Protein AF-A0A7Y3EWA0-F1 (afdb_monomer)

Sequence (126 aa):
MIYQFHHVHLLCSDLQNSIDFFTENLGAAVVEYKKFGAADGATLDLNGTMINFRVAADNEKVTADTSTPAYGYHHIAVKVEDIDAAHKELSDKGVACIKSPVDAGNNRIAFFKGPDDIVFEVLQPI

Solvent-accessible surface area (backbone atoms only — not comparable to full-atom values): 7496 Å² total; per-residue (Å²): 138,87,87,74,93,73,66,50,78,45,82,34,94,47,60,65,62,46,50,50,48,41,32,76,74,69,64,28,41,83,73,45,79,44,64,66,82,88,12,53,29,35,37,29,36,47,92,87,43,39,40,34,42,27,37,70,36,99,88,50,85,86,81,81,73,52,88,53,96,58,96,77,82,76,66,51,79,44,82,46,94,50,55,69,60,50,51,48,54,41,48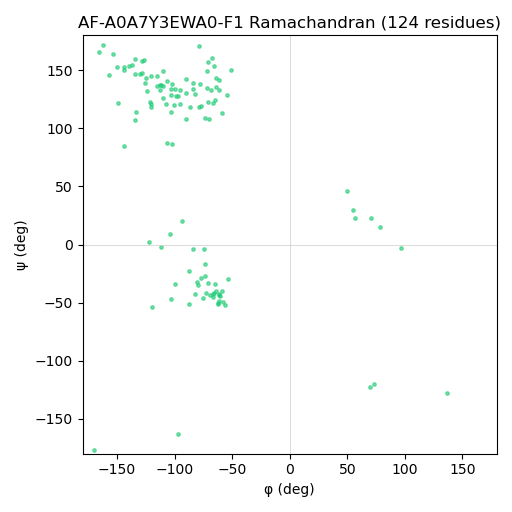,75,72,65,46,48,72,76,38,74,79,41,83,58,88,59,26,34,38,26,32,34,39,54,68,77,50,42,35,35,34,46,34,17,81,102

pLDDT: mean 94.72, std 5.51, range [67.88, 98.69]

Foldseek 3Di:
DDDDQQAEEDEAQDAVQVVCCCCVLQVKAWPDWDDPVQWTWTWIDRPNHIYIYTYAHPPDDDDDQLQDDDPDDDAAEDEDQDQVVSVVSCVVVVWAWPAHWDDDPQKTWTWTAGHSRHIYIYIYGD

Secondary structure (DSSP, 8-state):
------EEEEE-S-HHHHHHHHHHHH--EEEEEEEETTEEEEEEEETTEEEEEEPPPTT------TTS--SS---EEEE-S-HHHHHHHHHHTT-EEEEEEEEETTEEEEEEE-GGG-EEEEEEE-

Radius of gyration: 15.32 Å; Cα contacts (8 Å, |Δi|>4): 227; chains: 1; bounding box: 38×40×39 Å

Structure (mmCIF, N/CA/C/O backbone):
data_AF-A0A7Y3EWA0-F1
#
_entry.id   AF-A0A7Y3EWA0-F1
#
loop_
_atom_site.group_PDB
_atom_site.id
_atom_site.type_symbol
_atom_site.label_atom_id
_atom_site.label_alt_id
_atom_site.label_comp_id
_atom_site.label_asym_id
_atom_site.label_entity_id
_atom_site.label_seq_id
_atom_site.pdbx_PDB_ins_code
_atom_site.Cartn_x
_atom_site.Cartn_y
_atom_site.Cartn_z
_atom_site.occupancy
_atom_site.B_iso_or_equiv
_atom_site.auth_seq_id
_atom_site.auth_comp_id
_atom_site.auth_asym_id
_atom_site.auth_atom_id
_atom_site.pdbx_PDB_model_num
ATOM 1 N N . MET A 1 1 ? 11.658 27.468 7.015 1.00 80.31 1 MET A N 1
ATOM 2 C CA . MET A 1 1 ? 11.278 26.577 5.896 1.00 80.31 1 MET A CA 1
ATOM 3 C C . MET A 1 1 ? 10.252 25.591 6.419 1.00 80.31 1 MET A C 1
ATOM 5 O O . MET A 1 1 ? 10.415 25.150 7.549 1.00 80.31 1 MET A O 1
ATOM 9 N N . ILE A 1 2 ? 9.201 25.306 5.650 1.00 92.50 2 ILE A N 1
ATOM 10 C CA . ILE A 1 2 ? 8.162 24.334 6.011 1.00 92.50 2 ILE A CA 1
ATOM 11 C C . ILE A 1 2 ? 8.326 23.147 5.066 1.00 92.50 2 ILE A C 1
ATOM 13 O O . ILE A 1 2 ? 8.375 23.339 3.854 1.00 92.50 2 ILE A O 1
ATOM 17 N N . TYR A 1 3 ? 8.446 21.948 5.626 1.00 94.38 3 TYR A N 1
ATOM 18 C CA . TYR A 1 3 ? 8.480 20.701 4.870 1.00 94.38 3 TYR A CA 1
ATOM 19 C C . TYR A 1 3 ? 7.109 20.036 4.973 1.00 94.38 3 TYR A C 1
ATOM 21 O O . TYR A 1 3 ? 6.514 20.021 6.049 1.00 94.38 3 TYR A O 1
ATOM 29 N N . GLN A 1 4 ? 6.617 19.496 3.862 1.00 94.69 4 GLN A N 1
ATOM 30 C CA . GLN A 1 4 ? 5.351 18.773 3.790 1.00 94.69 4 GLN A CA 1
ATOM 31 C C . GLN A 1 4 ? 5.606 17.389 3.203 1.00 94.69 4 GLN A C 1
ATOM 33 O O . GLN A 1 4 ? 6.440 17.229 2.310 1.00 94.69 4 GLN A O 1
ATOM 38 N N . PHE A 1 5 ? 4.885 16.391 3.705 1.00 93.19 5 PHE A N 1
ATOM 39 C CA . PHE A 1 5 ? 4.904 15.068 3.107 1.00 93.19 5 PHE A CA 1
ATOM 40 C C . PHE A 1 5 ? 4.272 15.123 1.713 1.00 93.19 5 PHE A C 1
ATOM 42 O O . PHE A 1 5 ? 3.127 15.547 1.575 1.00 93.19 5 PHE A O 1
ATOM 49 N N . HIS A 1 6 ? 5.026 14.721 0.691 1.00 95.12 6 HIS A N 1
ATOM 50 C CA . HIS A 1 6 ? 4.543 14.725 -0.690 1.00 95.12 6 HIS A CA 1
ATOM 51 C C . HIS A 1 6 ? 4.162 13.322 -1.169 1.00 95.12 6 HIS A C 1
ATOM 53 O O . HIS A 1 6 ? 3.143 13.158 -1.831 1.00 95.12 6 HIS A O 1
ATOM 59 N N . HIS A 1 7 ? 5.013 12.327 -0.930 1.00 96.12 7 HIS A N 1
ATOM 60 C CA . HIS A 1 7 ? 4.808 10.954 -1.384 1.00 96.12 7 HIS A CA 1
ATOM 61 C C . HIS A 1 7 ? 5.764 10.004 -0.659 1.00 96.12 7 HIS A C 1
ATOM 63 O O . HIS A 1 7 ? 6.763 10.438 -0.079 1.00 96.12 7 HIS A O 1
ATOM 69 N N . VAL A 1 8 ? 5.488 8.705 -0.758 1.00 95.25 8 VAL A N 1
ATOM 70 C CA . VAL A 1 8 ? 6.436 7.630 -0.435 1.00 95.25 8 VAL A CA 1
ATOM 71 C C . VAL A 1 8 ? 6.866 6.928 -1.720 1.00 95.25 8 VAL A C 1
ATOM 73 O O . VAL A 1 8 ? 6.110 6.877 -2.689 1.00 95.25 8 VAL A O 1
ATOM 76 N N . HIS A 1 9 ? 8.095 6.421 -1.748 1.00 95.38 9 HIS A N 1
ATOM 77 C CA . HIS A 1 9 ? 8.635 5.668 -2.873 1.00 95.38 9 HIS A CA 1
ATOM 78 C C . HIS A 1 9 ? 9.040 4.280 -2.385 1.00 95.38 9 HIS A C 1
ATOM 80 O O . HIS A 1 9 ? 9.846 4.167 -1.462 1.00 95.38 9 HIS A O 1
ATOM 86 N N . LEU A 1 10 ? 8.477 3.246 -2.999 1.00 94.69 10 LEU A N 1
ATOM 87 C CA . LEU A 1 10 ? 8.734 1.850 -2.686 1.00 94.69 10 L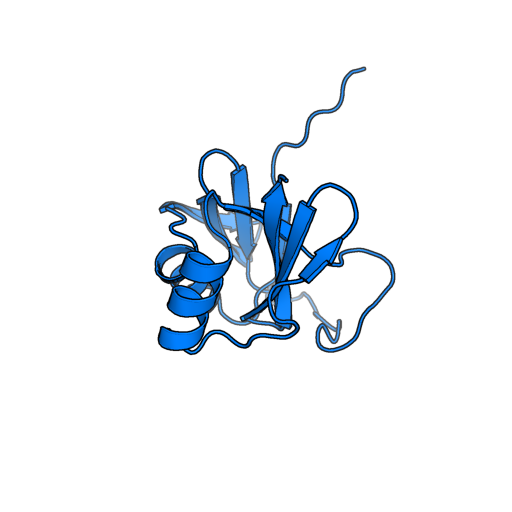EU A CA 1
ATOM 88 C C . LEU A 1 10 ? 9.403 1.176 -3.883 1.00 94.69 10 LEU A C 1
ATOM 90 O O . LEU A 1 10 ? 9.019 1.389 -5.035 1.00 94.69 10 LEU A O 1
ATOM 94 N N . LEU A 1 11 ? 10.429 0.377 -3.599 1.00 94.38 11 LEU A N 1
ATOM 95 C CA . LEU A 1 11 ? 10.963 -0.557 -4.580 1.00 94.38 11 LEU A CA 1
ATOM 96 C C . LEU A 1 11 ? 10.123 -1.825 -4.526 1.00 94.38 11 LEU A C 1
ATOM 98 O O . LEU A 1 11 ? 9.793 -2.292 -3.438 1.00 94.38 11 LEU A O 1
ATOM 102 N N . CYS A 1 12 ? 9.831 -2.378 -5.693 1.00 95.00 12 CYS A N 1
ATOM 103 C CA . CYS A 1 12 ? 9.125 -3.641 -5.835 1.00 95.00 12 CYS A CA 1
ATOM 104 C C . CYS A 1 12 ? 9.892 -4.584 -6.763 1.00 95.00 12 CYS A C 1
ATOM 106 O O . CYS A 1 12 ? 10.543 -4.140 -7.714 1.00 95.00 12 CYS A O 1
ATOM 108 N N . SER A 1 13 ? 9.809 -5.887 -6.504 1.00 94.31 13 SER A N 1
ATOM 109 C CA . SER A 1 13 ? 10.372 -6.905 -7.400 1.00 94.31 13 SER A CA 1
ATOM 110 C C . SER A 1 13 ? 9.494 -7.136 -8.630 1.00 94.31 13 SER A C 1
ATOM 112 O O . SER A 1 13 ? 10.008 -7.440 -9.705 1.00 94.31 13 SER A O 1
ATOM 114 N N . ASP A 1 14 ? 8.186 -6.915 -8.485 1.00 96.44 14 ASP A N 1
ATOM 115 C CA . ASP A 1 14 ? 7.189 -6.989 -9.547 1.00 96.44 14 ASP A CA 1
ATOM 116 C C . ASP A 1 14 ? 6.269 -5.760 -9.480 1.00 96.44 14 ASP A C 1
ATOM 118 O O . ASP A 1 14 ? 5.527 -5.551 -8.510 1.00 96.44 14 ASP A O 1
ATOM 122 N N . LEU A 1 15 ? 6.350 -4.927 -10.524 1.00 97.69 15 LEU A N 1
ATOM 123 C CA . LEU A 1 15 ? 5.586 -3.688 -10.619 1.00 97.69 15 LEU A CA 1
ATOM 124 C C . LEU A 1 15 ? 4.087 -3.952 -10.746 1.00 97.69 15 LEU A C 1
ATOM 126 O O . LEU A 1 15 ? 3.308 -3.293 -10.064 1.00 97.69 15 LEU A O 1
ATOM 130 N N . GLN A 1 16 ? 3.682 -4.898 -11.595 1.00 98.38 16 GLN A N 1
ATOM 131 C CA . GLN A 1 16 ? 2.264 -5.141 -11.843 1.00 98.38 16 GLN A CA 1
ATOM 132 C C . GLN A 1 16 ? 1.610 -5.757 -10.609 1.00 98.38 16 GLN A C 1
ATOM 134 O O . GLN A 1 16 ? 0.575 -5.270 -10.176 1.00 98.38 16 GLN A O 1
ATOM 139 N N . ASN A 1 17 ? 2.268 -6.728 -9.971 1.00 97.88 17 ASN A N 1
ATOM 140 C CA . ASN A 1 17 ? 1.779 -7.319 -8.726 1.00 97.88 17 ASN A CA 1
ATOM 141 C C . ASN A 1 17 ? 1.608 -6.265 -7.613 1.00 97.88 17 ASN A C 1
ATOM 143 O O . ASN A 1 17 ? 0.628 -6.282 -6.872 1.00 97.88 17 ASN A O 1
ATOM 147 N N . SER A 1 18 ? 2.539 -5.310 -7.511 1.00 97.81 18 SER A N 1
ATOM 148 C CA . SER A 1 18 ? 2.420 -4.198 -6.557 1.00 97.81 18 SER A CA 1
ATOM 149 C C . SER A 1 18 ? 1.256 -3.265 -6.893 1.00 97.81 18 SER A C 1
ATOM 151 O O . SER A 1 18 ? 0.506 -2.870 -6.002 1.00 97.81 18 SER A O 1
ATOM 153 N N . ILE A 1 19 ? 1.064 -2.938 -8.171 1.00 98.38 19 ILE A N 1
ATOM 154 C CA . ILE A 1 19 ? -0.065 -2.118 -8.627 1.00 98.38 19 ILE A CA 1
ATOM 155 C C . ILE A 1 19 ? -1.393 -2.818 -8.324 1.00 98.38 19 ILE A C 1
ATOM 157 O O . ILE A 1 19 ? -2.272 -2.219 -7.700 1.00 98.38 19 ILE A O 1
ATOM 161 N N . ASP A 1 20 ? -1.525 -4.082 -8.717 1.00 98.31 20 ASP A N 1
ATOM 162 C CA . ASP A 1 20 ? -2.742 -4.873 -8.537 1.00 98.31 20 ASP A CA 1
ATOM 163 C C . ASP A 1 20 ? -3.066 -4.994 -7.048 1.00 98.31 20 ASP A C 1
ATOM 165 O O . ASP A 1 20 ? -4.184 -4.708 -6.627 1.00 98.31 20 ASP A O 1
ATOM 169 N N . PHE A 1 21 ? -2.062 -5.267 -6.206 1.00 97.94 21 PHE A N 1
ATOM 170 C CA . PHE A 1 21 ? -2.271 -5.331 -4.766 1.00 97.94 21 PHE A CA 1
ATOM 171 C C . PHE A 1 21 ? -2.875 -4.039 -4.200 1.00 97.94 21 PHE A C 1
ATOM 173 O O . PHE A 1 21 ? -3.888 -4.087 -3.500 1.00 97.94 21 PHE A O 1
ATOM 180 N N . PHE A 1 22 ? -2.271 -2.884 -4.490 1.00 97.31 22 PHE A N 1
ATOM 181 C CA . PHE A 1 22 ? -2.720 -1.608 -3.927 1.00 97.31 22 PHE A CA 1
ATOM 182 C C . PHE A 1 22 ? -4.059 -1.147 -4.514 1.00 97.31 22 PHE A C 1
ATOM 184 O O . PHE A 1 22 ? -4.861 -0.542 -3.800 1.00 97.31 22 PHE A O 1
ATOM 191 N N . THR A 1 23 ? -4.332 -1.444 -5.782 1.00 97.81 23 THR A N 1
ATOM 192 C CA . THR A 1 23 ? -5.599 -1.079 -6.428 1.00 97.81 23 THR A CA 1
ATOM 193 C C . THR A 1 23 ? -6.752 -1.978 -5.970 1.00 97.81 23 THR A C 1
ATOM 195 O O . THR A 1 23 ? -7.799 -1.472 -5.569 1.00 97.81 23 THR A O 1
ATOM 198 N N . GLU A 1 24 ? -6.559 -3.297 -5.927 1.00 97.31 24 GLU A N 1
ATOM 199 C CA . GLU A 1 24 ? -7.621 -4.263 -5.615 1.00 97.31 24 GLU A CA 1
ATOM 200 C C . GLU A 1 24 ? -7.896 -4.412 -4.111 1.00 97.31 24 GLU A C 1
ATOM 202 O O . GLU A 1 24 ? -9.038 -4.657 -3.705 1.00 97.31 24 GLU A O 1
ATOM 207 N N . ASN A 1 25 ? -6.873 -4.269 -3.260 1.00 96.44 25 ASN A N 1
ATOM 208 C CA . ASN A 1 25 ? -7.015 -4.483 -1.814 1.00 96.44 25 ASN A CA 1
ATOM 209 C C . ASN A 1 25 ? -7.178 -3.186 -1.027 1.00 96.44 25 ASN A C 1
ATOM 211 O O . ASN A 1 25 ? -7.890 -3.179 -0.028 1.00 96.44 25 ASN A O 1
ATOM 215 N N . LEU A 1 26 ? -6.533 -2.100 -1.462 1.00 95.56 26 LEU A N 1
ATOM 216 C CA . LEU A 1 26 ? -6.531 -0.823 -0.737 1.00 95.56 26 LEU A CA 1
ATOM 217 C C . LEU A 1 26 ? -7.298 0.287 -1.468 1.00 95.56 26 LEU A C 1
ATOM 219 O O . LEU A 1 26 ? -7.426 1.388 -0.935 1.00 95.56 26 LEU A O 1
ATOM 223 N N . GLY A 1 27 ? -7.831 0.009 -2.662 1.00 95.81 27 GLY A N 1
ATOM 224 C CA . GLY A 1 27 ? -8.621 0.969 -3.433 1.00 95.81 27 GLY A CA 1
ATOM 225 C C . GLY A 1 27 ? -7.799 2.123 -4.008 1.00 95.81 27 GLY A C 1
ATOM 226 O O . GLY A 1 27 ? -8.352 3.192 -4.267 1.00 95.81 27 GLY A O 1
ATOM 227 N N . ALA A 1 28 ? -6.486 1.945 -4.180 1.00 97.69 28 ALA A N 1
ATOM 228 C CA . ALA A 1 28 ? -5.656 2.937 -4.851 1.00 97.69 28 ALA A CA 1
ATOM 229 C C . ALA A 1 28 ? -6.040 3.065 -6.336 1.00 97.69 28 ALA A C 1
ATOM 231 O O . ALA A 1 28 ? -6.506 2.111 -6.958 1.00 97.69 28 ALA A O 1
ATOM 232 N N . ALA A 1 29 ? -5.794 4.231 -6.927 1.00 98.50 29 ALA A N 1
ATOM 233 C CA . ALA A 1 29 ? -5.967 4.468 -8.355 1.00 98.50 29 ALA A CA 1
ATOM 234 C C . ALA A 1 29 ? -4.611 4.685 -9.030 1.00 98.50 29 ALA A C 1
ATOM 236 O O . ALA A 1 29 ? -3.766 5.419 -8.518 1.00 98.50 29 ALA A O 1
ATOM 237 N N . VAL A 1 30 ? -4.398 4.087 -10.204 1.00 98.50 30 VAL A N 1
ATOM 238 C CA . VAL A 1 30 ? -3.202 4.381 -11.005 1.00 98.50 30 VAL A CA 1
ATOM 239 C C . VAL A 1 30 ? -3.324 5.787 -11.586 1.00 98.50 30 VAL A C 1
ATOM 241 O O . VAL A 1 30 ? -4.273 6.084 -12.309 1.00 98.50 30 VAL A O 1
ATOM 244 N N . VAL A 1 31 ? -2.346 6.640 -11.288 1.00 98.50 31 VAL A N 1
ATOM 245 C CA . VAL A 1 31 ? -2.260 8.006 -11.821 1.00 98.50 31 VAL A CA 1
ATOM 246 C C . VAL A 1 31 ? -1.515 8.002 -13.148 1.00 98.50 31 VAL A C 1
ATOM 248 O O . VAL A 1 31 ? -1.996 8.539 -14.142 1.00 98.50 31 VAL A O 1
ATOM 251 N N . GLU A 1 32 ? -0.332 7.391 -13.172 1.00 98.31 32 GLU A N 1
ATOM 252 C CA . GLU A 1 32 ? 0.494 7.296 -14.373 1.00 98.31 32 GLU A CA 1
ATOM 253 C C . GLU A 1 32 ? 1.464 6.117 -14.289 1.00 98.31 32 GLU A C 1
ATOM 255 O O . GLU A 1 32 ? 2.006 5.815 -13.225 1.00 98.31 32 GLU A O 1
ATOM 260 N N . TYR A 1 33 ? 1.735 5.501 -15.438 1.00 98.38 33 TYR A N 1
ATOM 261 C CA . TYR A 1 33 ? 2.898 4.640 -15.636 1.00 98.38 33 TYR A CA 1
ATOM 262 C C . TYR A 1 33 ? 4.050 5.503 -16.144 1.00 98.38 33 TYR A C 1
ATOM 264 O O . TYR A 1 33 ? 3.878 6.277 -17.089 1.00 98.38 33 TYR A O 1
ATOM 272 N N . LYS A 1 34 ? 5.225 5.392 -15.527 1.00 97.69 34 LYS A N 1
ATOM 273 C CA . LYS A 1 34 ? 6.377 6.249 -15.836 1.00 97.69 34 LYS A CA 1
ATOM 274 C C . LYS A 1 34 ? 7.692 5.557 -15.528 1.00 97.69 34 LYS A C 1
ATOM 276 O O . LYS A 1 34 ? 7.750 4.630 -14.732 1.00 97.69 34 LYS A O 1
ATOM 281 N N . LYS A 1 35 ? 8.780 6.095 -16.070 1.00 97.06 35 LYS A N 1
ATOM 282 C CA . LYS A 1 35 ? 10.122 5.738 -15.609 1.00 97.06 35 LYS A CA 1
ATOM 283 C C . LYS A 1 35 ? 10.589 6.657 -14.482 1.00 97.06 35 LYS A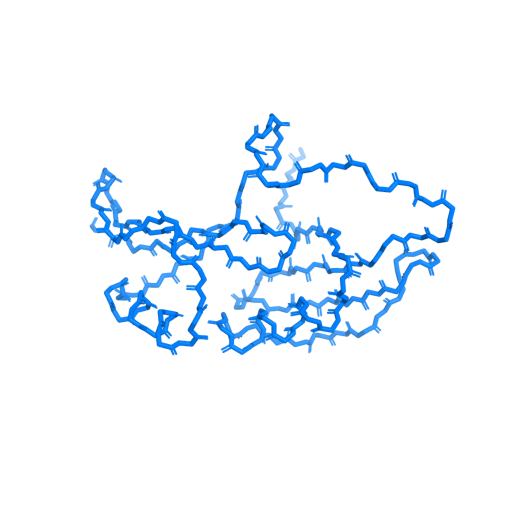 C 1
ATOM 285 O O . LYS A 1 35 ? 10.372 7.870 -14.519 1.00 97.06 35 LYS A O 1
ATOM 290 N N . PHE A 1 36 ? 11.295 6.085 -13.514 1.00 95.75 36 PHE A N 1
ATOM 291 C CA . PHE A 1 36 ? 12.061 6.802 -12.497 1.00 95.75 36 PHE A CA 1
ATOM 292 C C . PHE A 1 36 ? 13.549 6.662 -12.831 1.00 95.75 36 PHE A C 1
ATOM 294 O O . PHE A 1 36 ? 14.226 5.724 -12.413 1.00 95.75 36 PHE A O 1
ATOM 301 N N . GLY A 1 37 ? 14.053 7.579 -13.661 1.00 93.69 37 GLY A N 1
ATOM 302 C CA . GLY A 1 37 ? 15.353 7.411 -14.311 1.00 93.69 37 GLY A CA 1
ATOM 303 C C . GLY A 1 37 ? 15.263 6.357 -15.417 1.00 93.69 37 GLY A C 1
ATOM 304 O O . GLY A 1 37 ? 14.487 6.524 -16.354 1.00 93.69 37 GLY A O 1
ATOM 305 N N . ALA A 1 38 ? 16.048 5.283 -15.315 1.00 93.56 38 ALA A N 1
ATOM 306 C CA . ALA A 1 38 ? 15.993 4.159 -16.258 1.00 93.56 38 ALA A CA 1
ATOM 307 C C . ALA A 1 38 ? 14.950 3.088 -15.871 1.00 93.56 38 ALA A C 1
ATOM 309 O O . ALA A 1 38 ? 14.474 2.359 -16.745 1.00 93.56 38 ALA A O 1
ATOM 310 N N . ALA A 1 39 ? 14.584 3.018 -14.586 1.00 96.81 39 ALA A N 1
ATOM 311 C CA . ALA A 1 39 ? 13.700 1.994 -14.037 1.00 96.81 39 ALA A CA 1
ATOM 312 C C . ALA A 1 39 ? 12.230 2.269 -14.364 1.00 96.81 39 ALA A C 1
ATOM 314 O O . ALA A 1 39 ? 11.778 3.410 -14.262 1.00 96.81 39 ALA A O 1
ATOM 315 N N . ASP A 1 40 ? 11.486 1.224 -14.721 1.00 97.94 40 ASP A N 1
ATOM 316 C CA . ASP A 1 40 ? 10.034 1.297 -14.881 1.00 97.94 40 ASP A CA 1
ATOM 317 C C . ASP A 1 40 ? 9.324 1.422 -13.532 1.00 97.94 40 ASP A C 1
ATOM 319 O O . ASP A 1 40 ? 9.801 0.940 -12.501 1.00 97.94 40 ASP A O 1
ATOM 323 N N . GLY A 1 41 ? 8.180 2.096 -13.541 1.00 98.38 41 GLY A N 1
ATOM 324 C CA . GLY A 1 41 ? 7.408 2.373 -12.346 1.00 98.38 41 GLY A CA 1
ATOM 325 C C . GLY A 1 41 ? 6.022 2.940 -12.627 1.00 98.38 41 GLY A C 1
ATOM 326 O O . GLY A 1 41 ? 5.583 3.085 -13.771 1.00 98.38 41 GLY A O 1
ATOM 327 N N . ALA A 1 42 ? 5.325 3.270 -11.548 1.00 98.69 42 ALA A N 1
ATOM 328 C CA . ALA A 1 42 ? 4.018 3.901 -11.584 1.00 98.69 42 ALA A CA 1
ATOM 329 C C . ALA A 1 42 ? 3.802 4.786 -10.354 1.00 98.69 42 ALA A C 1
ATOM 331 O O . ALA A 1 42 ? 4.367 4.540 -9.286 1.00 98.69 42 ALA A O 1
ATOM 332 N N . THR A 1 43 ? 2.962 5.802 -10.514 1.00 98.69 43 THR A N 1
ATOM 333 C CA . THR A 1 43 ? 2.423 6.607 -9.416 1.00 98.69 43 THR A CA 1
ATOM 334 C C . THR A 1 43 ? 0.989 6.161 -9.154 1.00 98.69 43 THR A C 1
ATOM 336 O O . THR A 1 43 ? 0.181 6.115 -10.086 1.00 98.69 43 THR A O 1
ATOM 339 N N . LEU A 1 44 ? 0.663 5.862 -7.899 1.00 98.56 44 LEU A N 1
ATOM 340 C CA . LEU A 1 44 ? -0.686 5.549 -7.438 1.00 98.56 44 LEU A CA 1
ATOM 341 C C . LEU A 1 44 ? -1.165 6.624 -6.465 1.00 98.56 44 LEU A C 1
ATOM 343 O O . LEU A 1 44 ? -0.385 7.133 -5.661 1.00 98.56 44 LEU A O 1
ATOM 347 N N . ASP A 1 45 ? -2.457 6.920 -6.521 1.00 98.12 45 ASP A N 1
ATOM 348 C CA . ASP A 1 45 ? -3.160 7.752 -5.554 1.00 98.12 45 ASP A CA 1
ATOM 349 C C . ASP A 1 45 ? -3.974 6.862 -4.613 1.00 98.12 45 ASP A C 1
ATOM 351 O O . ASP A 1 45 ? -4.926 6.197 -5.027 1.00 98.12 45 ASP A O 1
ATOM 355 N N . LEU A 1 46 ? -3.594 6.850 -3.339 1.00 96.19 46 LEU A N 1
ATOM 356 C CA . LEU A 1 46 ? -4.356 6.233 -2.266 1.00 96.19 46 LEU A CA 1
ATOM 357 C C . LEU A 1 46 ? -5.082 7.329 -1.479 1.00 96.19 46 LEU A C 1
ATOM 359 O O . LEU A 1 46 ? -4.569 7.847 -0.484 1.00 96.19 46 LEU A O 1
ATOM 363 N N . ASN A 1 47 ? -6.280 7.691 -1.947 1.00 94.38 47 ASN A N 1
ATOM 364 C CA . ASN A 1 47 ? -7.172 8.675 -1.319 1.00 94.38 47 ASN A CA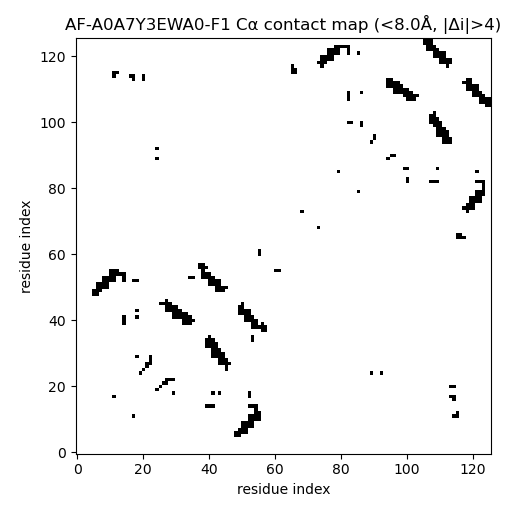 1
ATOM 365 C C . ASN A 1 47 ? -6.488 10.013 -0.956 1.00 94.38 47 ASN A C 1
ATOM 367 O O . ASN A 1 47 ? -6.655 10.543 0.143 1.00 94.38 47 ASN A O 1
ATOM 371 N N . GLY A 1 48 ? -5.706 10.566 -1.881 1.00 93.75 48 GLY A N 1
ATOM 372 C CA . GLY A 1 48 ? -4.966 11.820 -1.746 1.00 93.75 48 GLY A CA 1
ATOM 373 C C . GLY A 1 48 ? -3.501 11.651 -1.336 1.00 93.75 48 GLY A C 1
ATOM 374 O O . GLY A 1 48 ? -2.781 12.647 -1.251 1.00 93.75 48 GLY A O 1
ATOM 375 N N . THR A 1 49 ? -3.040 10.421 -1.083 1.00 94.50 49 THR A N 1
ATOM 376 C CA . THR A 1 49 ? -1.635 10.126 -0.767 1.00 94.50 49 THR A CA 1
ATOM 377 C C . THR A 1 49 ? -0.954 9.427 -1.932 1.00 94.50 49 THR A C 1
ATOM 379 O O . THR A 1 49 ? -1.341 8.329 -2.322 1.00 94.50 49 THR A O 1
ATOM 382 N N . MET A 1 50 ? 0.112 10.040 -2.448 1.00 97.69 50 MET A N 1
ATOM 383 C CA . MET A 1 50 ? 0.852 9.498 -3.585 1.00 97.69 50 MET A CA 1
ATOM 384 C C . MET A 1 50 ? 1.853 8.423 -3.146 1.00 97.69 50 MET A C 1
ATOM 386 O O . MET A 1 50 ? 2.683 8.649 -2.255 1.00 97.69 50 MET A O 1
ATOM 390 N N . ILE A 1 51 ? 1.806 7.276 -3.820 1.00 97.56 51 ILE A N 1
ATOM 391 C CA . ILE A 1 51 ? 2.743 6.162 -3.668 1.00 97.56 51 ILE A CA 1
ATOM 392 C C . ILE A 1 51 ? 3.406 5.915 -5.020 1.00 97.56 51 ILE A C 1
ATOM 394 O O . ILE A 1 51 ? 2.737 5.629 -6.009 1.00 97.56 51 ILE A O 1
ATOM 398 N N . ASN A 1 52 ? 4.730 6.013 -5.056 1.00 98.25 52 ASN A N 1
ATOM 399 C CA . ASN A 1 52 ? 5.516 5.663 -6.231 1.00 98.25 52 ASN A CA 1
ATOM 400 C C . ASN A 1 52 ? 6.051 4.243 -6.079 1.00 98.25 52 ASN A C 1
ATOM 402 O O . ASN A 1 52 ? 6.722 3.947 -5.090 1.00 98.25 52 ASN A O 1
ATOM 406 N N . PHE A 1 53 ? 5.814 3.407 -7.082 1.00 98.12 53 PHE A N 1
ATOM 407 C CA . PHE A 1 53 ? 6.473 2.117 -7.236 1.00 98.12 53 PHE A CA 1
ATOM 408 C C . PHE A 1 53 ? 7.482 2.182 -8.365 1.00 98.12 53 PHE A C 1
ATOM 410 O O . PHE A 1 53 ? 7.203 2.758 -9.419 1.00 98.12 53 PHE A O 1
ATOM 417 N N . ARG A 1 54 ? 8.633 1.546 -8.168 1.00 97.50 54 ARG A N 1
ATOM 418 C CA . ARG A 1 54 ? 9.571 1.255 -9.250 1.00 97.50 54 ARG A CA 1
ATOM 419 C C . ARG A 1 54 ? 10.245 -0.088 -9.042 1.00 97.50 54 ARG A C 1
ATOM 421 O O . ARG A 1 54 ? 10.483 -0.500 -7.907 1.00 97.50 54 ARG A O 1
ATOM 428 N N . VAL A 1 55 ? 10.653 -0.702 -10.142 1.00 96.56 55 VAL A N 1
ATOM 429 C CA . VAL A 1 55 ? 11.587 -1.831 -10.098 1.00 96.56 55 VAL A CA 1
ATOM 430 C C . VAL A 1 55 ? 13.029 -1.350 -9.908 1.00 96.56 55 VAL A C 1
ATOM 432 O O . VAL A 1 55 ? 13.326 -0.148 -9.956 1.00 96.56 55 VAL A O 1
ATOM 435 N N . ALA A 1 56 ? 13.943 -2.291 -9.673 1.00 95.12 56 ALA A N 1
ATOM 436 C CA . ALA A 1 56 ? 15.376 -2.021 -9.723 1.00 95.12 56 ALA A CA 1
ATOM 437 C C . ALA A 1 56 ? 15.787 -1.569 -11.135 1.00 95.12 56 ALA A C 1
ATOM 439 O O . ALA A 1 56 ? 15.287 -2.095 -12.129 1.00 95.12 56 ALA A O 1
ATOM 440 N N . ALA A 1 57 ? 16.709 -0.611 -11.236 1.00 94.12 57 ALA A N 1
ATOM 441 C CA . ALA A 1 57 ? 17.370 -0.345 -12.514 1.00 94.12 57 ALA A CA 1
ATOM 442 C C . ALA A 1 57 ? 18.338 -1.490 -12.874 1.00 94.12 57 ALA A C 1
ATOM 444 O O . ALA A 1 57 ? 18.856 -2.162 -11.985 1.00 94.12 57 ALA A O 1
ATOM 445 N N . ASP A 1 58 ? 18.662 -1.665 -14.159 1.00 89.44 58 ASP A N 1
ATOM 446 C CA . ASP A 1 58 ? 19.522 -2.764 -14.645 1.00 89.44 58 ASP A CA 1
ATOM 447 C C . ASP A 1 58 ? 20.884 -2.876 -13.930 1.00 89.44 58 ASP A C 1
ATOM 449 O O . ASP A 1 58 ? 21.458 -3.958 -13.822 1.00 89.44 58 ASP A O 1
ATOM 453 N N . ASN A 1 59 ? 21.427 -1.754 -13.450 1.00 89.56 59 ASN A N 1
ATOM 454 C CA . ASN A 1 59 ? 22.713 -1.678 -12.752 1.00 89.56 59 ASN A CA 1
ATOM 455 C C . ASN A 1 59 ? 22.582 -1.501 -11.229 1.00 89.56 59 ASN A C 1
ATOM 457 O O . ASN A 1 59 ? 23.578 -1.241 -10.550 1.00 89.56 59 ASN A O 1
ATOM 461 N N . GLU A 1 60 ? 21.373 -1.622 -10.686 1.00 91.31 60 GLU A N 1
ATOM 462 C CA . GLU A 1 60 ? 21.084 -1.468 -9.268 1.00 91.31 60 GLU A CA 1
ATOM 463 C C . GLU A 1 60 ? 20.954 -2.840 -8.605 1.00 91.31 60 GLU A C 1
ATOM 465 O O . GLU A 1 60 ? 20.084 -3.644 -8.934 1.00 91.31 60 GLU A O 1
ATOM 470 N N . LYS A 1 61 ? 21.812 -3.112 -7.619 1.00 86.75 61 LYS A N 1
ATOM 471 C CA . LYS A 1 61 ? 21.682 -4.311 -6.792 1.00 86.75 61 LYS A CA 1
ATOM 472 C C . LYS A 1 61 ? 20.816 -3.997 -5.575 1.00 86.75 61 LYS A C 1
ATOM 474 O O . LYS A 1 61 ? 21.279 -3.339 -4.646 1.00 86.75 61 LYS A O 1
ATOM 479 N N . VAL A 1 62 ? 19.591 -4.513 -5.556 1.00 84.88 62 VAL A N 1
ATOM 480 C CA . VAL A 1 62 ? 18.706 -4.450 -4.384 1.00 84.88 62 VAL A CA 1
ATOM 481 C C . VAL A 1 62 ? 19.018 -5.643 -3.483 1.00 84.88 62 VAL A C 1
ATOM 483 O O . VAL A 1 62 ? 18.935 -6.790 -3.914 1.00 84.88 62 VAL A O 1
ATOM 486 N N . THR A 1 63 ? 19.463 -5.384 -2.253 1.00 72.19 63 THR A N 1
ATOM 487 C CA . THR A 1 63 ? 19.952 -6.429 -1.328 1.00 72.19 63 THR A CA 1
ATOM 488 C C . THR A 1 63 ? 19.204 -6.493 -0.002 1.00 72.19 63 THR A C 1
ATOM 490 O O . THR A 1 63 ? 19.616 -7.249 0.874 1.00 72.19 63 THR A O 1
ATOM 493 N N . ALA A 1 64 ? 18.174 -5.670 0.198 1.00 67.88 64 ALA A N 1
ATOM 494 C CA . ALA A 1 64 ? 17.450 -5.640 1.462 1.00 67.88 64 ALA A CA 1
ATOM 495 C C . ALA A 1 64 ? 16.475 -6.820 1.534 1.00 67.88 64 ALA A C 1
ATOM 497 O O . ALA A 1 64 ? 15.565 -6.921 0.717 1.00 67.88 64 ALA A O 1
ATOM 498 N N . ASP A 1 65 ? 16.684 -7.693 2.516 1.00 76.31 65 ASP A N 1
ATOM 499 C CA . ASP A 1 65 ? 15.674 -8.648 2.957 1.00 76.31 65 ASP A CA 1
ATOM 500 C C . ASP A 1 65 ? 14.604 -7.880 3.743 1.00 76.31 65 ASP A C 1
ATOM 502 O O . ASP A 1 65 ? 14.865 -7.384 4.840 1.00 76.31 65 ASP A O 1
ATOM 506 N N . THR A 1 66 ? 13.421 -7.736 3.155 1.00 78.19 66 THR A N 1
ATOM 507 C CA . THR A 1 66 ? 12.274 -7.044 3.757 1.00 78.19 66 THR A CA 1
ATOM 508 C C . THR A 1 66 ? 11.460 -7.949 4.681 1.00 78.19 66 THR A C 1
ATOM 510 O O . THR A 1 66 ? 10.548 -7.474 5.358 1.00 78.19 66 THR A O 1
ATOM 513 N N . SER A 1 67 ? 11.804 -9.238 4.782 1.00 78.38 67 SER A N 1
ATOM 514 C CA . SER A 1 67 ? 11.063 -10.196 5.604 1.00 78.38 67 SER A CA 1
ATOM 515 C C . SER A 1 67 ? 11.288 -10.007 7.110 1.00 78.38 67 SER A C 1
ATOM 517 O O . SER A 1 67 ? 10.479 -10.485 7.915 1.00 78.38 67 SER A O 1
ATOM 519 N N . THR A 1 68 ? 12.342 -9.277 7.504 1.00 82.62 68 THR A N 1
ATOM 520 C CA . THR A 1 68 ? 12.682 -8.984 8.904 1.00 82.62 68 THR A CA 1
ATOM 521 C C . THR A 1 68 ? 12.716 -7.477 9.190 1.00 82.62 68 THR A C 1
ATOM 523 O O . THR A 1 68 ? 13.131 -6.694 8.335 1.00 82.62 68 THR A O 1
ATOM 526 N N . PRO A 1 69 ? 12.300 -7.027 10.392 1.00 83.12 69 PRO A N 1
ATOM 527 C CA . PRO A 1 69 ? 12.367 -5.613 10.747 1.00 83.12 69 PRO A CA 1
ATOM 528 C C . PRO A 1 69 ? 13.803 -5.075 10.749 1.00 83.12 69 PRO A C 1
ATOM 530 O O . PRO A 1 69 ? 14.695 -5.650 11.375 1.00 83.12 69 PRO A O 1
ATOM 533 N N . ALA A 1 70 ? 13.996 -3.915 10.124 1.00 84.94 70 ALA A N 1
ATOM 534 C CA . ALA A 1 70 ? 15.258 -3.184 10.102 1.00 84.94 70 ALA A CA 1
ATOM 535 C C . ALA A 1 70 ? 15.051 -1.718 10.518 1.00 84.94 70 ALA A C 1
ATOM 537 O O . ALA A 1 70 ? 13.949 -1.176 10.423 1.00 84.94 70 ALA A O 1
ATOM 538 N N . TYR A 1 71 ? 16.112 -1.051 10.983 1.00 86.62 71 TYR A N 1
ATOM 539 C CA . TYR A 1 71 ? 16.057 0.389 11.248 1.00 86.62 71 TYR A CA 1
ATOM 540 C C . TYR A 1 71 ? 15.850 1.162 9.937 1.00 86.62 71 TYR A C 1
ATOM 542 O O . TYR A 1 71 ? 16.648 1.030 9.011 1.00 86.62 71 TYR A O 1
ATOM 550 N N . GLY A 1 72 ? 14.802 1.989 9.869 1.00 87.62 72 GLY A N 1
ATOM 551 C CA . GLY A 1 72 ? 14.435 2.743 8.669 1.00 87.62 72 GLY A CA 1
ATOM 552 C C . GLY A 1 72 ? 12.928 2.713 8.417 1.00 87.62 72 GLY A C 1
ATOM 553 O O . GLY A 1 72 ? 12.146 3.049 9.307 1.00 87.62 72 GLY A O 1
ATOM 554 N N . TYR A 1 73 ? 12.529 2.335 7.200 1.00 88.38 73 TYR A N 1
ATOM 555 C CA . TYR A 1 73 ? 11.127 2.093 6.854 1.00 88.38 73 TYR A CA 1
ATOM 556 C C . TYR A 1 73 ? 10.569 0.908 7.656 1.00 88.38 73 TYR A C 1
ATOM 558 O O . TYR A 1 73 ? 11.226 -0.125 7.754 1.00 88.38 73 TYR A O 1
ATOM 566 N N . HIS A 1 74 ? 9.358 1.057 8.201 1.00 89.94 74 HIS A N 1
ATOM 567 C CA . HIS A 1 74 ? 8.676 -0.014 8.934 1.00 89.94 74 HIS A CA 1
ATOM 568 C C . HIS A 1 74 ? 7.338 -0.396 8.288 1.00 89.94 74 HIS A C 1
ATOM 570 O O . HIS A 1 74 ? 7.123 -1.567 8.011 1.00 89.94 74 HIS A O 1
ATOM 576 N N . HIS A 1 75 ? 6.442 0.568 8.057 1.00 93.56 75 HIS A N 1
ATOM 577 C CA . HIS A 1 75 ? 5.142 0.349 7.409 1.00 93.56 75 HIS A CA 1
ATOM 578 C C . HIS A 1 75 ? 4.546 1.668 6.900 1.00 93.56 75 HIS A C 1
ATOM 580 O O . HIS A 1 75 ? 5.042 2.754 7.214 1.00 93.56 75 HIS A O 1
ATOM 586 N N . ILE A 1 76 ? 3.449 1.561 6.149 1.00 92.56 76 ILE A N 1
ATOM 587 C CA . ILE A 1 76 ? 2.518 2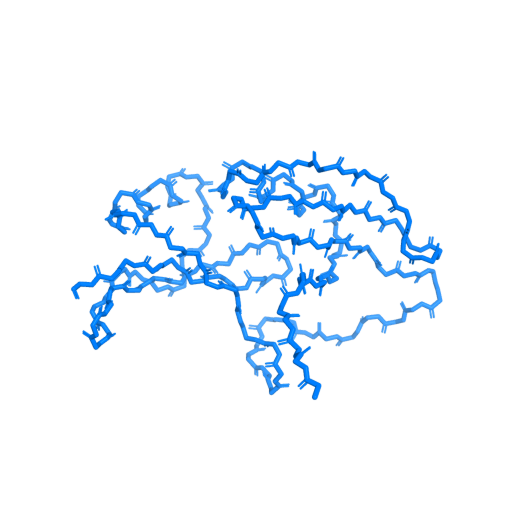.661 5.851 1.00 92.56 76 ILE A CA 1
ATOM 588 C C . ILE A 1 76 ? 1.207 2.382 6.587 1.00 92.56 76 ILE A C 1
ATOM 590 O O . ILE A 1 76 ? 0.730 1.252 6.570 1.00 92.56 76 ILE A O 1
ATOM 594 N N . ALA A 1 77 ? 0.615 3.390 7.225 1.00 95.31 77 ALA A N 1
ATOM 595 C CA . ALA A 1 77 ? -0.678 3.247 7.890 1.00 95.31 77 ALA A CA 1
ATOM 596 C C . ALA A 1 77 ? -1.815 3.797 7.021 1.00 95.31 77 ALA A C 1
ATOM 59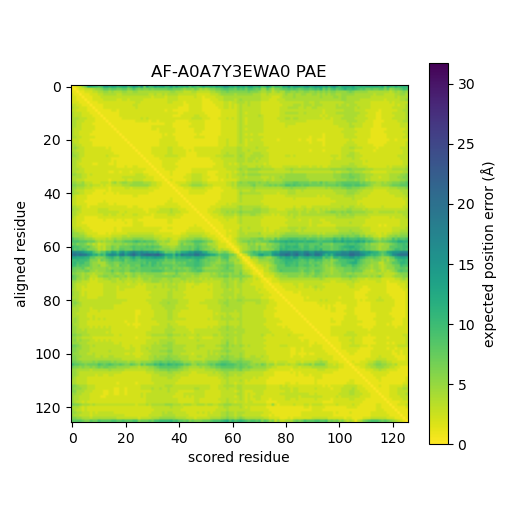8 O O . ALA A 1 77 ? -1.717 4.903 6.485 1.00 95.31 77 ALA A O 1
ATOM 599 N N . VAL A 1 78 ? -2.903 3.037 6.915 1.00 95.69 78 VAL A N 1
ATOM 600 C CA . VAL A 1 78 ? -4.161 3.434 6.280 1.00 95.69 78 VAL A CA 1
ATOM 601 C C . VAL A 1 78 ? -5.255 3.531 7.333 1.00 95.69 78 VAL A C 1
ATOM 603 O O . VAL A 1 78 ? -5.365 2.690 8.226 1.00 95.69 78 VAL A O 1
ATOM 606 N N . LYS A 1 79 ? -6.073 4.579 7.237 1.00 96.94 79 LYS A N 1
ATOM 607 C CA . LYS A 1 79 ? -7.180 4.809 8.165 1.00 96.94 79 LYS A CA 1
ATOM 608 C C . LYS A 1 79 ? -8.472 4.241 7.592 1.00 96.94 79 LYS A C 1
ATOM 610 O O . LYS A 1 79 ? -8.804 4.542 6.448 1.00 96.94 79 LYS A O 1
ATOM 615 N N . VAL A 1 80 ? -9.218 3.507 8.408 1.00 97.69 80 VAL A N 1
ATOM 616 C CA . VAL A 1 80 ? -10.546 2.978 8.072 1.00 97.69 80 VAL A CA 1
ATOM 617 C C . VAL A 1 80 ? -11.571 3.376 9.130 1.00 97.69 80 VAL A C 1
ATOM 619 O O . VAL A 1 80 ? -11.217 3.722 10.257 1.00 97.69 80 VAL A O 1
ATOM 622 N N . GLU A 1 81 ? -12.847 3.352 8.752 1.00 97.50 81 GLU A N 1
ATOM 623 C CA . GLU A 1 81 ? -13.960 3.616 9.673 1.00 97.50 81 GLU A CA 1
ATOM 624 C C . GLU A 1 81 ? -14.300 2.392 10.534 1.00 97.50 81 GLU A C 1
ATOM 626 O O . GLU A 1 81 ? -14.643 2.550 11.702 1.00 97.50 81 GLU A O 1
ATOM 631 N N . ASP A 1 82 ? -14.163 1.187 9.968 1.00 98.00 82 ASP A N 1
ATOM 632 C CA . ASP A 1 82 ? -14.430 -0.092 10.629 1.00 98.00 82 ASP A CA 1
ATOM 633 C C . ASP A 1 82 ? -13.293 -1.088 10.342 1.00 98.00 82 ASP A C 1
ATOM 635 O O . ASP A 1 82 ? -13.139 -1.607 9.231 1.00 98.00 82 ASP A O 1
ATOM 639 N N . ILE A 1 83 ? -12.469 -1.343 11.357 1.00 98.31 83 ILE A N 1
ATOM 640 C CA . ILE A 1 83 ? -11.320 -2.241 11.274 1.00 98.31 83 ILE A CA 1
ATOM 641 C C . ILE A 1 83 ? -11.716 -3.718 11.244 1.00 98.31 83 ILE A C 1
ATOM 643 O O . ILE A 1 83 ? -10.971 -4.519 10.682 1.00 98.31 83 ILE A O 1
ATOM 647 N N . ASP A 1 84 ? -12.861 -4.101 11.813 1.00 98.25 84 ASP A N 1
ATOM 648 C CA . ASP A 1 84 ? -13.320 -5.491 11.767 1.00 98.25 84 ASP A CA 1
ATOM 649 C C . ASP A 1 84 ? -13.806 -5.834 10.358 1.00 98.25 84 ASP A C 1
ATOM 651 O O . ASP A 1 84 ? -13.463 -6.893 9.823 1.00 98.25 84 ASP A O 1
ATOM 655 N N . ALA A 1 85 ? -14.537 -4.908 9.728 1.00 98.38 85 ALA A N 1
ATOM 656 C CA . ALA A 1 85 ? -14.941 -5.021 8.332 1.00 98.38 85 ALA A CA 1
ATOM 657 C C . ALA A 1 85 ? -13.720 -5.068 7.400 1.00 98.38 85 ALA A C 1
ATOM 659 O O . ALA A 1 85 ? -13.611 -5.990 6.589 1.00 98.38 85 ALA A O 1
ATOM 660 N N . ALA A 1 86 ? -12.763 -4.147 7.570 1.00 98.12 86 ALA A N 1
ATOM 661 C CA . ALA A 1 86 ? -11.534 -4.124 6.776 1.00 98.12 86 ALA A CA 1
ATOM 662 C C . ALA A 1 86 ? -10.691 -5.396 6.969 1.00 98.12 86 ALA A C 1
ATOM 664 O O . ALA A 1 86 ? -10.213 -5.983 5.998 1.00 98.12 86 ALA A O 1
ATOM 665 N N . HIS A 1 87 ? -10.539 -5.871 8.211 1.00 98.31 87 HIS A N 1
ATOM 666 C CA . HIS A 1 87 ? -9.817 -7.110 8.489 1.00 98.31 87 HIS A CA 1
ATOM 667 C C . HIS A 1 87 ? -10.483 -8.310 7.818 1.00 98.31 87 HIS A C 1
ATOM 669 O O . HIS A 1 87 ? -9.788 -9.153 7.246 1.00 98.31 87 HIS A O 1
ATOM 675 N N . LYS A 1 88 ? -11.818 -8.392 7.869 1.00 98.25 88 LYS A N 1
ATOM 676 C CA . LYS A 1 88 ? -12.563 -9.453 7.194 1.00 98.25 88 LYS A CA 1
ATOM 677 C C . LYS A 1 88 ? -12.355 -9.395 5.680 1.00 98.25 88 LYS A C 1
ATOM 679 O O . LYS A 1 88 ? -12.019 -10.418 5.097 1.00 98.25 88 LYS A O 1
ATOM 684 N N . GLU A 1 89 ? -12.525 -8.229 5.062 1.00 98.06 89 GLU A N 1
ATOM 685 C CA . GLU A 1 89 ? -12.373 -8.059 3.614 1.00 98.06 89 GLU A CA 1
ATOM 686 C C . GLU A 1 89 ? -10.975 -8.473 3.134 1.00 98.06 89 GLU A C 1
ATOM 688 O O . GLU A 1 89 ? -10.849 -9.272 2.208 1.00 98.06 89 GLU A O 1
ATOM 693 N N . LEU A 1 90 ? -9.924 -7.981 3.796 1.00 97.81 90 LEU A N 1
ATOM 694 C CA . LEU A 1 90 ? -8.540 -8.313 3.453 1.00 97.81 90 LEU A CA 1
ATOM 695 C C . LEU A 1 90 ? -8.248 -9.806 3.652 1.00 97.81 90 LEU A C 1
ATOM 697 O O . LEU A 1 90 ? -7.590 -10.424 2.816 1.00 97.81 90 LEU A O 1
ATOM 701 N N . SER A 1 91 ? -8.775 -10.404 4.722 1.00 96.94 91 SER A N 1
ATOM 702 C CA . SER A 1 91 ? -8.623 -11.841 4.976 1.00 96.94 91 SER A CA 1
ATOM 703 C C . SER A 1 91 ? -9.339 -12.689 3.920 1.00 96.94 91 SER A C 1
ATOM 705 O O . SER A 1 91 ? -8.778 -13.676 3.449 1.00 96.94 91 SER A O 1
ATOM 707 N N . ASP A 1 92 ? -10.551 -12.297 3.510 1.00 97.75 92 ASP A N 1
ATOM 708 C CA . ASP A 1 92 ? -11.317 -12.980 2.460 1.00 97.75 92 ASP A CA 1
ATOM 709 C C . ASP A 1 92 ? -10.610 -12.891 1.094 1.00 97.75 92 ASP A C 1
ATOM 711 O O . ASP A 1 92 ? -10.661 -13.837 0.308 1.00 97.75 92 ASP A O 1
ATOM 715 N N . LYS A 1 93 ? -9.909 -11.779 0.826 1.00 96.19 93 LYS A N 1
ATOM 716 C CA . LYS A 1 93 ? -9.046 -11.589 -0.355 1.00 96.19 93 LYS A CA 1
ATOM 717 C C . LYS A 1 93 ? -7.715 -12.353 -0.269 1.00 96.19 93 LYS A C 1
ATOM 719 O O . LYS A 1 93 ? -6.944 -12.348 -1.223 1.00 96.19 93 LYS A O 1
ATOM 724 N N . GLY A 1 94 ? -7.437 -13.028 0.849 1.00 96.12 94 GLY A N 1
ATOM 725 C CA . GLY A 1 94 ? -6.214 -13.808 1.049 1.00 96.12 94 GLY A CA 1
ATOM 726 C C . GLY A 1 94 ? -4.980 -12.972 1.397 1.00 96.12 94 GLY A C 1
ATOM 727 O O . GLY A 1 94 ? -3.862 -13.481 1.320 1.00 96.12 94 GLY A O 1
ATOM 728 N N . VAL A 1 95 ? -5.154 -11.708 1.792 1.00 97.12 95 VAL A N 1
ATOM 729 C CA . VAL A 1 95 ? -4.045 -10.855 2.230 1.00 97.12 95 VAL A CA 1
ATOM 730 C C . VAL A 1 95 ? -3.489 -11.377 3.554 1.00 97.12 95 VAL A C 1
ATOM 732 O O . VAL A 1 95 ? -4.229 -11.669 4.497 1.00 97.12 95 VAL A O 1
ATOM 735 N N . ALA A 1 96 ? -2.164 -11.488 3.646 1.00 96.62 96 ALA A N 1
ATOM 736 C CA . ALA A 1 96 ? -1.507 -12.088 4.797 1.00 96.62 96 ALA A CA 1
ATOM 737 C C . ALA A 1 96 ? -1.633 -11.196 6.044 1.00 96.62 96 ALA A C 1
ATOM 739 O O . ALA A 1 96 ? -0.976 -10.161 6.157 1.00 96.62 96 ALA A O 1
ATOM 740 N N . CYS A 1 97 ? -2.458 -11.619 7.003 1.00 97.38 97 CYS A N 1
ATOM 741 C CA . CYS A 1 97 ? -2.597 -10.959 8.298 1.00 97.38 97 CYS A CA 1
ATOM 742 C C . CYS A 1 97 ? -1.406 -11.296 9.210 1.00 97.38 97 CYS A C 1
ATOM 744 O O . CYS A 1 97 ? -1.188 -12.451 9.572 1.00 97.38 97 CYS A O 1
ATOM 746 N N . ILE A 1 98 ? -0.658 -10.272 9.624 1.00 96.19 98 ILE A N 1
ATOM 747 C CA . ILE A 1 98 ? 0.414 -10.374 10.627 1.00 96.19 98 ILE A CA 1
ATOM 748 C C . ILE A 1 98 ? -0.183 -10.322 12.033 1.00 96.19 98 ILE A C 1
ATOM 750 O O . ILE A 1 98 ? 0.243 -11.048 12.931 1.00 96.19 98 ILE A O 1
ATOM 754 N N . LYS A 1 99 ? -1.155 -9.424 12.236 1.00 97.12 99 LYS A N 1
ATOM 755 C CA . LYS A 1 99 ? -1.763 -9.165 13.539 1.00 97.12 99 LYS A CA 1
ATOM 756 C C . LYS A 1 99 ? -3.216 -8.739 13.378 1.00 97.12 99 LYS A C 1
ATOM 758 O O . LYS A 1 99 ? -3.487 -7.721 12.746 1.00 97.12 99 LYS A O 1
ATOM 763 N N . SER A 1 100 ? -4.117 -9.495 13.998 1.00 97.75 100 SER A N 1
ATOM 764 C CA . SER A 1 100 ? -5.547 -9.184 14.038 1.00 97.75 100 SER A CA 1
ATOM 765 C C . SER A 1 100 ? -5.843 -7.915 14.859 1.00 97.75 100 SER A C 1
ATOM 767 O O . 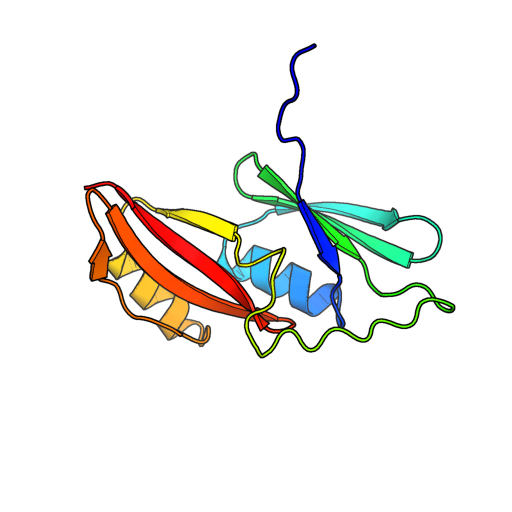SER A 1 100 ? -5.007 -7.524 15.683 1.00 97.75 100 SER A O 1
ATOM 769 N N . PRO A 1 101 ? -7.020 -7.285 14.665 1.00 98.19 101 PRO A N 1
ATOM 770 C CA . PRO A 1 101 ? -7.374 -6.023 15.302 1.00 98.19 101 PRO A CA 1
ATOM 771 C C . PRO A 1 101 ? -7.242 -6.062 16.824 1.00 98.19 101 PRO A C 1
ATOM 773 O O . PRO A 1 101 ? -7.804 -6.936 17.487 1.00 98.19 101 PRO A O 1
ATOM 776 N N . VAL A 1 102 ? -6.530 -5.085 17.381 1.00 98.25 102 VAL A N 1
ATOM 777 C CA . VAL A 1 102 ? -6.343 -4.921 18.826 1.00 98.25 102 VAL A CA 1
ATOM 778 C C . VAL A 1 102 ? -6.314 -3.446 19.207 1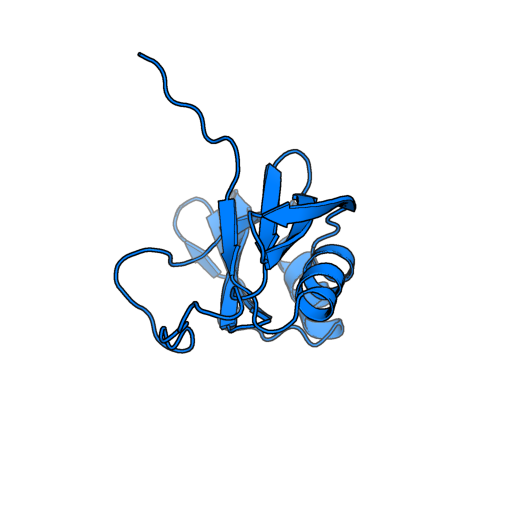.00 98.25 102 VAL A C 1
ATOM 780 O O . VAL A 1 102 ? -5.860 -2.611 18.423 1.00 98.25 102 VAL A O 1
ATOM 783 N N . ASP A 1 103 ? -6.760 -3.133 20.419 1.00 97.94 103 ASP A N 1
ATOM 784 C CA . ASP A 1 103 ? -6.685 -1.780 20.964 1.00 97.94 103 ASP A CA 1
ATOM 785 C C . ASP A 1 103 ? -5.231 -1.410 21.305 1.00 97.94 103 ASP A C 1
ATOM 787 O O . ASP A 1 103 ? -4.480 -2.184 21.909 1.00 97.94 103 ASP A O 1
ATOM 791 N N . ALA A 1 104 ? -4.833 -0.205 20.909 1.00 96.62 104 ALA A N 1
ATOM 792 C CA . ALA A 1 104 ? -3.503 0.363 21.069 1.00 96.62 104 ALA A CA 1
ATOM 793 C C . ALA A 1 104 ? -3.609 1.873 21.353 1.00 96.62 104 ALA A C 1
ATOM 795 O O . ALA A 1 104 ? -3.520 2.720 20.462 1.00 96.62 104 ALA A O 1
ATOM 796 N N . GLY A 1 105 ? -3.797 2.218 22.629 1.00 95.31 105 GLY A N 1
ATOM 797 C CA . GLY A 1 105 ? -4.022 3.604 23.045 1.00 95.31 105 GLY A CA 1
ATOM 798 C C . GLY A 1 105 ? -5.393 4.097 22.583 1.00 95.31 105 GLY A C 1
ATOM 799 O O . GLY A 1 105 ? -6.398 3.479 22.911 1.00 95.31 105 GLY A O 1
ATOM 800 N N . ASN A 1 106 ? -5.424 5.186 21.812 1.00 96.81 106 ASN A N 1
ATOM 801 C CA . ASN A 1 106 ? -6.658 5.777 21.270 1.00 96.81 106 ASN A CA 1
ATOM 802 C C . ASN A 1 106 ? -6.992 5.255 19.861 1.00 96.81 106 ASN A C 1
ATOM 804 O O . ASN A 1 106 ? -7.665 5.927 19.088 1.00 96.81 106 ASN A O 1
ATOM 808 N N . ASN A 1 107 ? -6.438 4.108 19.475 1.00 98.06 107 ASN A N 1
ATOM 809 C CA . ASN A 1 107 ? -6.656 3.512 18.165 1.00 98.06 107 ASN A CA 1
ATOM 810 C C . ASN A 1 107 ? -6.865 2.010 18.312 1.00 98.06 107 ASN A C 1
ATOM 812 O O . ASN A 1 107 ? -6.328 1.387 19.227 1.00 98.06 107 ASN A O 1
ATOM 816 N N . ARG A 1 108 ? -7.561 1.420 17.350 1.00 98.31 108 ARG A N 1
ATOM 817 C CA . ARG A 1 108 ? -7.547 -0.006 17.062 1.00 98.31 108 ARG A CA 1
ATOM 818 C C . ARG A 1 108 ? -6.695 -0.241 15.830 1.00 98.31 108 ARG A C 1
ATOM 820 O O . ARG A 1 108 ? -6.837 0.489 14.850 1.00 98.31 108 ARG A O 1
ATOM 827 N N . ILE A 1 109 ? -5.807 -1.227 15.886 1.00 98.50 109 ILE A N 1
ATOM 828 C CA . ILE A 1 109 ? -4.799 -1.444 14.845 1.00 98.50 109 ILE A CA 1
ATOM 829 C C . ILE A 1 109 ? -4.707 -2.917 14.450 1.00 98.50 109 ILE A C 1
ATOM 831 O O . ILE A 1 109 ? -4.860 -3.807 15.290 1.00 98.50 109 ILE A O 1
ATOM 835 N N . ALA A 1 110 ? -4.418 -3.168 13.179 1.00 98.38 110 ALA A N 1
ATOM 836 C CA . ALA A 1 110 ? -4.128 -4.478 12.606 1.00 98.38 110 ALA A CA 1
ATOM 837 C C . ALA A 1 110 ? -2.981 -4.338 11.600 1.00 98.38 110 ALA A C 1
ATOM 839 O O . ALA A 1 110 ? -2.789 -3.270 11.025 1.00 98.38 110 ALA A O 1
ATOM 840 N N . PHE A 1 111 ? -2.224 -5.408 11.375 1.00 98.00 111 PHE A N 1
ATOM 841 C CA . PHE A 1 111 ? -1.090 -5.391 10.449 1.00 98.00 111 PHE A CA 1
ATOM 842 C C . PHE A 1 111 ? -1.213 -6.492 9.410 1.00 98.00 111 PHE A C 1
ATOM 844 O O . PHE A 1 111 ? -1.538 -7.634 9.743 1.00 98.00 111 PHE A O 1
ATOM 851 N N . PHE A 1 112 ? -0.869 -6.154 8.173 1.00 97.75 112 PHE A N 1
ATOM 852 C CA . PHE A 1 112 ? -0.916 -7.037 7.015 1.00 97.75 112 PHE A CA 1
ATOM 853 C C . PHE A 1 112 ? 0.365 -6.911 6.184 1.00 97.75 112 PHE A C 1
ATOM 855 O O . PHE A 1 112 ? 1.081 -5.911 6.288 1.00 97.75 112 PHE A O 1
ATOM 862 N N . LYS A 1 113 ? 0.645 -7.924 5.358 1.00 95.56 113 LYS A N 1
ATOM 863 C CA . LYS A 1 113 ? 1.714 -7.898 4.350 1.00 95.56 113 LYS A CA 1
ATOM 864 C C . LYS A 1 113 ? 1.141 -7.905 2.940 1.00 95.56 113 LYS A C 1
ATOM 866 O O . LYS A 1 113 ? 0.278 -8.725 2.627 1.00 95.56 113 LYS A O 1
ATOM 871 N N . GLY A 1 114 ? 1.667 -7.015 2.108 1.00 94.81 114 GLY A N 1
ATOM 872 C CA . GLY A 1 114 ? 1.519 -7.045 0.657 1.00 94.81 114 GLY A CA 1
ATOM 873 C C . GLY A 1 114 ? 2.726 -7.689 -0.043 1.00 94.81 114 GLY A C 1
ATOM 874 O O . GLY A 1 114 ? 3.528 -8.373 0.603 1.00 94.81 114 GLY A O 1
ATOM 875 N N . PRO A 1 115 ? 2.866 -7.464 -1.362 1.00 94.69 115 PRO A N 1
ATOM 876 C CA . PRO A 1 115 ? 4.038 -7.843 -2.145 1.00 94.69 115 PRO A CA 1
ATOM 877 C C . PRO A 1 115 ? 5.342 -7.360 -1.511 1.00 94.69 115 PRO A C 1
ATOM 879 O O . PRO A 1 115 ? 5.358 -6.340 -0.825 1.00 94.69 115 PRO A O 1
ATOM 882 N N . ASP A 1 116 ? 6.430 -8.098 -1.737 1.00 92.94 116 ASP A N 1
ATOM 883 C CA . ASP A 1 116 ? 7.769 -7.760 -1.230 1.00 92.94 116 ASP A CA 1
ATOM 884 C C . ASP A 1 116 ? 7.832 -7.551 0.297 1.00 92.94 116 ASP A C 1
ATOM 886 O O . ASP A 1 116 ? 8.640 -6.770 0.799 1.00 92.94 116 ASP A O 1
ATOM 890 N N . ASP A 1 117 ? 6.960 -8.240 1.044 1.00 92.75 117 ASP A N 1
ATOM 891 C CA . ASP A 1 117 ? 6.792 -8.099 2.496 1.00 92.75 117 ASP A CA 1
ATOM 892 C C . ASP A 1 117 ? 6.456 -6.661 2.949 1.00 92.75 117 ASP A C 1
ATOM 894 O O . ASP A 1 117 ? 6.653 -6.320 4.118 1.00 92.75 117 ASP A O 1
ATOM 898 N N . ILE A 1 118 ? 5.908 -5.815 2.062 1.00 92.75 118 ILE A N 1
ATOM 899 C CA . ILE A 1 118 ? 5.483 -4.455 2.413 1.00 92.75 118 ILE A CA 1
ATOM 900 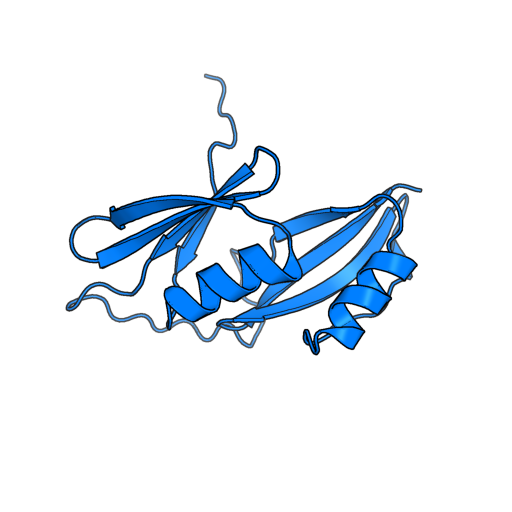C C . ILE A 1 118 ? 4.436 -4.536 3.523 1.00 92.75 118 ILE A C 1
ATOM 902 O O . ILE A 1 118 ? 3.318 -5.019 3.323 1.00 92.75 118 ILE A O 1
ATOM 906 N N . VAL A 1 119 ? 4.802 -4.043 4.703 1.00 94.50 119 VAL A N 1
ATOM 907 C CA . VAL A 1 119 ? 3.909 -4.007 5.856 1.00 94.50 119 VAL A CA 1
ATOM 908 C C . VAL A 1 119 ? 3.027 -2.770 5.770 1.00 94.50 119 VAL A C 1
ATOM 910 O O . VAL A 1 119 ? 3.508 -1.653 5.561 1.00 94.50 119 VAL A O 1
ATOM 913 N N . PHE A 1 120 ? 1.733 -2.957 6.003 1.00 94.88 120 PHE A N 1
ATOM 914 C CA . PHE A 1 120 ? 0.817 -1.849 6.228 1.00 94.88 120 PHE A CA 1
ATOM 915 C C . PHE A 1 120 ? -0.032 -2.062 7.478 1.00 94.88 120 PHE A C 1
ATOM 917 O O . PHE A 1 120 ? -0.368 -3.187 7.858 1.00 94.88 120 PHE A O 1
ATOM 924 N N . GLU A 1 121 ? -0.331 -0.948 8.136 1.00 97.50 121 GLU A N 1
ATOM 925 C CA . GLU A 1 121 ? -1.183 -0.872 9.316 1.00 97.50 121 GLU A CA 1
ATOM 926 C C . GLU A 1 121 ? -2.580 -0.432 8.887 1.00 97.50 121 GLU A C 1
ATOM 928 O O . GLU A 1 121 ? -2.732 0.587 8.220 1.00 97.50 121 GLU A O 1
ATOM 933 N N . VAL A 1 122 ? -3.601 -1.179 9.290 1.00 98.06 122 VAL A N 1
ATOM 934 C CA . VAL A 1 122 ? -4.992 -0.732 9.221 1.00 98.06 122 VAL A CA 1
ATOM 935 C C . VAL A 1 122 ? -5.339 -0.154 10.582 1.00 98.06 122 VAL A C 1
ATOM 937 O O . VAL A 1 122 ? -5.232 -0.851 11.590 1.00 98.06 122 VAL A O 1
ATOM 940 N N . LEU A 1 123 ? -5.734 1.115 10.609 1.00 98.31 123 LEU A N 1
ATOM 941 C CA . LEU A 1 123 ? -5.963 1.872 11.832 1.00 98.31 123 LEU A CA 1
ATOM 942 C C . LEU A 1 123 ? -7.380 2.449 11.858 1.00 98.31 123 LEU A C 1
ATOM 944 O O . LEU A 1 123 ? -7.812 3.111 10.916 1.00 98.31 123 LEU A O 1
ATOM 948 N N . GLN A 1 124 ? -8.072 2.263 12.978 1.00 98.44 124 GLN A N 1
ATOM 949 C CA . GLN A 1 124 ? -9.334 2.925 13.298 1.00 98.44 124 GLN A CA 1
ATOM 950 C C . GLN A 1 124 ? -9.161 3.726 14.598 1.00 98.44 124 GLN A C 1
ATOM 952 O O . GLN A 1 124 ? -8.890 3.122 15.635 1.00 98.44 124 GLN A O 1
ATOM 957 N N . PRO A 1 125 ? -9.316 5.060 14.594 1.00 97.38 125 PRO A N 1
ATOM 958 C CA . PRO A 1 125 ? -9.324 5.845 15.829 1.00 97.38 125 PRO A CA 1
ATOM 959 C C . PRO A 1 125 ? -10.516 5.475 16.727 1.00 97.38 125 PRO A C 1
ATOM 961 O O . PRO A 1 125 ? -11.608 5.219 16.214 1.00 97.38 125 PRO A O 1
ATOM 964 N N . ILE A 1 126 ? -10.306 5.466 18.046 1.00 93.19 126 ILE A N 1
ATOM 965 C CA . ILE A 1 126 ? -11.320 5.198 19.085 1.00 93.19 126 ILE A CA 1
ATOM 966 C C . ILE A 1 126 ? -11.549 6.463 19.917 1.00 93.19 126 ILE A C 1
ATOM 968 O O . ILE A 1 126 ? -10.548 7.128 20.273 1.00 93.19 126 ILE A O 1
#

Mean predicted aligned error: 3.31 Å

Nearest PDB structures (foldseek):
  5umq-assembly1_A  TM=7.680E-01  e=1.711E-10  Streptomyces sp. CB03234
  2rk0-assembly1_A  TM=8.250E-01  e=1.398E-09  Parafrankia sp. EAN1pec
  5uhj-assembly2_B-3  TM=7.730E-01  e=1.588E-09  Streptomyces sp. CB03234
  2p25-assembly1_A-2  TM=8.298E-01  e=7.803E-09  Enterococcus faecalis V583
  2r5v-assembly2_B  TM=4.617E-01  e=1.193E-06  Amycolatopsis orientalis